Protein AF-0000000073202886 (afdb_homodimer)

Radius of gyration: 14.82 Å; Cα contacts (8 Å, |Δi|>4): 95; chains: 2; bounding box: 26×42×38 Å

Sequence (122 aa):
NKLYLLKDFVKLKYKKGTPITDHSSEFQGCFDQLSGVGLKFDEDVLGLFLLNSLPDSWEKFNKLYLLKDFVKLKYKKGTPITDHSSEFQGCFDQLSGVGLKFDEDVLGLFLLNSLPDSWEKF

Secondary structure (DSSP, 8-state):
-HHHHHHHHHH----TTS-HHHHHHHHHHHHHHHHHTT--B-HHHHHHHHHHTS-GGGTT-/-HHHHHHHHHH----TTS-HHHHHHHHHHHHHHHHHTT--B-HHHHHHHHHHTS-GGGTT-

Organism: Cajanus cajan (NCBI:txid3821)

InterPro domains:
  IPR061502 Copia/RE1/RE2-like, N-terminal domain [PF14223] (1-61)

Structure (mmCIF, N/CA/C/O backbone):
data_AF-0000000073202886-model_v1
#
loop_
_entity.id
_entity.type
_entity.pdbx_description
1 polymer 'Retrovirus-related Pol polyprotein from transposon TNT 1-94'
#
loop_
_atom_site.group_PDB
_atom_site.id
_atom_site.type_symbol
_atom_site.label_atom_id
_atom_site.label_alt_id
_atom_site.label_comp_id
_atom_site.label_asym_id
_atom_site.label_entity_id
_atom_site.label_seq_id
_atom_site.pdbx_PDB_ins_code
_atom_site.Cartn_x
_atom_site.Cartn_y
_atom_site.Cartn_z
_atom_site.occupancy
_atom_site.B_iso_or_equiv
_atom_site.auth_seq_id
_atom_site.auth_comp_id
_atom_site.auth_asym_id
_atom_site.auth_atom_id
_atom_site.pdbx_PDB_model_num
ATOM 1 N N . ASN A 1 1 ? -0.881 14.125 -9.062 1 88.75 1 ASN A N 1
ATOM 2 C CA . ASN A 1 1 ? -0.9 14.094 -7.602 1 88.75 1 ASN A CA 1
ATOM 3 C C . ASN A 1 1 ? -0.484 12.727 -7.066 1 88.75 1 ASN A C 1
ATOM 5 O O . ASN A 1 1 ? -1.143 11.719 -7.34 1 88.75 1 ASN A O 1
ATOM 9 N N . LYS A 1 2 ? 0.681 12.617 -6.289 1 94.56 2 LYS A N 1
ATOM 10 C CA . LYS A 1 2 ? 1.326 11.383 -5.852 1 94.56 2 LYS A CA 1
ATOM 11 C C . LYS A 1 2 ? 0.409 10.578 -4.938 1 94.56 2 LYS A C 1
ATOM 13 O O . LYS A 1 2 ? 0.321 9.359 -5.055 1 94.56 2 LYS A O 1
ATOM 18 N N . LEU A 1 3 ? -0.284 11.281 -4.09 1 95.38 3 LEU A N 1
ATOM 19 C CA . LEU A 1 3 ? -1.149 10.594 -3.141 1 95.38 3 LEU A CA 1
ATOM 20 C C . LEU A 1 3 ? -2.311 9.914 -3.859 1 95.38 3 LEU A C 1
ATOM 22 O O . LEU A 1 3 ? -2.674 8.781 -3.527 1 95.38 3 LEU A O 1
ATOM 26 N N . TYR A 1 4 ? -2.91 10.594 -4.812 1 94.88 4 TYR A N 1
ATOM 27 C CA . TYR A 1 4 ? -4.008 10.016 -5.582 1 94.88 4 TYR A CA 1
ATOM 28 C C . TYR A 1 4 ? -3.551 8.781 -6.348 1 94.88 4 TYR A C 1
ATOM 30 O O . TYR A 1 4 ? -4.25 7.766 -6.379 1 94.88 4 TYR A O 1
ATOM 38 N N . LEU A 1 5 ? -2.406 8.828 -6.906 1 96.75 5 LEU A N 1
ATOM 39 C CA . LEU A 1 5 ? -1.867 7.699 -7.656 1 96.75 5 LEU A CA 1
ATOM 40 C C . LEU A 1 5 ? -1.604 6.512 -6.734 1 96.75 5 LEU A C 1
ATOM 42 O O . LEU A 1 5 ? -1.87 5.367 -7.098 1 96.75 5 LEU A O 1
ATOM 46 N N . LEU A 1 6 ? -1.034 6.77 -5.531 1 97.31 6 LEU A N 1
ATOM 47 C CA . LEU A 1 6 ? -0.803 5.695 -4.57 1 97.31 6 LEU A CA 1
ATOM 48 C C . LEU A 1 6 ? -2.119 5.047 -4.152 1 97.31 6 LEU A C 1
ATOM 50 O O . LEU A 1 6 ? -2.219 3.818 -4.086 1 97.31 6 LEU A O 1
ATOM 54 N N . LYS A 1 7 ? -3.129 5.867 -3.93 1 96.12 7 LYS A N 1
ATOM 55 C CA . LYS A 1 7 ? -4.441 5.348 -3.561 1 96.12 7 LYS A CA 1
ATOM 56 C C . LYS A 1 7 ? -5 4.441 -4.652 1 96.12 7 LYS A C 1
ATOM 58 O O . LYS A 1 7 ? -5.52 3.359 -4.363 1 96.12 7 LYS A O 1
ATOM 63 N N . ASP A 1 8 ? -4.918 4.883 -5.871 1 95.69 8 ASP A N 1
ATOM 64 C CA . ASP A 1 8 ? -5.387 4.094 -7.004 1 95.69 8 ASP A CA 1
ATOM 65 C C . ASP A 1 8 ? -4.633 2.77 -7.102 1 95.69 8 ASP A C 1
ATOM 67 O O . ASP A 1 8 ? -5.227 1.725 -7.367 1 95.69 8 ASP A O 1
ATOM 71 N N . PHE A 1 9 ? -3.336 2.822 -6.887 1 97.75 9 PHE A N 1
ATOM 72 C CA . PHE A 1 9 ? -2.461 1.658 -6.965 1 97.75 9 PHE A CA 1
ATOM 73 C C . PHE A 1 9 ? -2.842 0.623 -5.914 1 97.75 9 PHE A C 1
ATOM 75 O O . PHE A 1 9 ? -2.973 -0.564 -6.223 1 97.75 9 PHE A O 1
ATOM 82 N N . VAL A 1 10 ? -3.1 1.059 -4.723 1 97.5 10 VAL A N 1
ATOM 83 C CA . VAL A 1 10 ? -3.371 0.15 -3.615 1 97.5 10 VAL A CA 1
ATOM 84 C C . VAL A 1 10 ? -4.781 -0.422 -3.746 1 97.5 10 VAL A C 1
ATOM 86 O O . VAL A 1 10 ? -5.043 -1.548 -3.316 1 97.5 10 VAL A O 1
ATOM 89 N N . LYS A 1 11 ? -5.652 0.301 -4.387 1 96.94 11 LYS A N 1
ATOM 90 C CA . LYS A 1 11 ? -7.047 -0.105 -4.512 1 96.94 11 LYS A CA 1
ATOM 91 C C . LYS A 1 11 ? -7.23 -1.1 -5.656 1 96.94 11 LYS A C 1
ATOM 93 O O . LYS A 1 11 ? -8.281 -1.726 -5.781 1 96.94 11 LYS A O 1
ATOM 98 N N . LEU A 1 12 ? -6.293 -1.159 -6.488 1 98 12 LEU A N 1
ATOM 99 C CA . LEU A 1 12 ? -6.402 -2.055 -7.633 1 98 12 LEU A CA 1
ATOM 100 C C . LEU A 1 12 ? -6.625 -3.492 -7.18 1 98 12 LEU A C 1
ATOM 102 O O . LEU A 1 12 ? -5.875 -4.012 -6.352 1 98 12 LEU A O 1
ATOM 106 N N . LYS A 1 13 ? -7.648 -4.098 -7.773 1 97.88 13 LYS A N 1
ATOM 107 C CA . LYS A 1 13 ? -7.953 -5.504 -7.512 1 97.88 13 LYS A CA 1
ATOM 108 C C . LYS A 1 13 ? -8.258 -6.25 -8.805 1 97.88 13 LYS A C 1
ATOM 110 O O . LYS A 1 13 ? -8.812 -5.676 -9.742 1 97.88 13 LYS A O 1
ATOM 115 N N . TYR A 1 14 ? -7.93 -7.453 -8.703 1 97.94 14 TYR A N 1
ATOM 116 C CA . TYR A 1 14 ? -8.258 -8.344 -9.812 1 97.94 14 TYR A CA 1
ATOM 117 C C . TYR A 1 14 ? -9.758 -8.367 -10.07 1 97.94 14 TYR A C 1
ATOM 119 O O . TYR A 1 14 ? -10.555 -8.414 -9.133 1 97.94 14 TYR A O 1
ATOM 127 N N . LYS A 1 15 ? -10.141 -8.289 -11.359 1 97.19 15 LYS A N 1
ATOM 128 C CA . LYS A 1 15 ? -11.523 -8.453 -11.789 1 97.19 15 LYS A CA 1
ATOM 129 C C . LYS A 1 15 ? -11.812 -9.891 -12.195 1 97.19 15 LYS A C 1
ATOM 131 O O . LYS A 1 15 ? -11.305 -10.367 -13.219 1 97.19 15 LYS A O 1
ATOM 136 N N . LYS A 1 16 ? -12.633 -10.531 -11.406 1 94.69 16 LYS A N 1
ATOM 137 C CA . LYS A 1 16 ? -12.938 -11.938 -11.656 1 94.69 16 LYS A CA 1
ATOM 138 C C . LYS A 1 16 ? -13.398 -12.156 -13.094 1 94.69 16 LYS A C 1
ATOM 140 O O . LYS A 1 16 ? -14.211 -11.375 -13.617 1 94.69 16 LYS A O 1
ATOM 145 N N . GLY A 1 17 ? -12.867 -13.203 -13.719 1 94.88 17 GLY A N 1
ATOM 146 C CA . GLY A 1 17 ? -13.289 -13.555 -15.07 1 94.88 17 GLY A CA 1
ATOM 147 C C . GLY A 1 17 ? -12.422 -12.938 -16.141 1 94.88 17 GLY A C 1
ATOM 148 O O . GLY A 1 17 ? -12.594 -13.242 -17.328 1 94.88 17 GLY A O 1
ATOM 149 N N . THR A 1 18 ? -11.594 -11.992 -15.875 1 96.5 18 THR A N 1
ATOM 150 C CA . THR A 1 18 ? -10.672 -11.414 -16.844 1 96.5 18 THR A CA 1
ATOM 151 C C . THR A 1 18 ? -9.344 -12.164 -16.844 1 96.5 18 THR A C 1
ATOM 153 O O . THR A 1 18 ? -9.008 -12.852 -15.883 1 96.5 18 THR A O 1
ATOM 156 N N . PRO A 1 19 ? -8.688 -12.164 -18 1 96.56 19 PRO A N 1
ATOM 157 C CA . PRO A 1 19 ? -7.359 -12.781 -18 1 96.56 19 PRO A CA 1
ATOM 158 C C . PRO A 1 19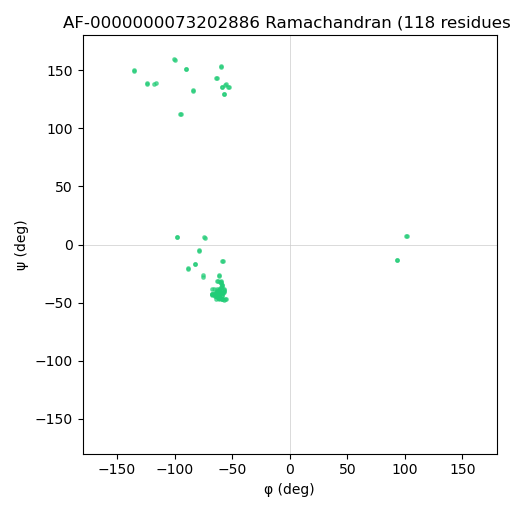 ? -6.422 -12.172 -16.969 1 96.56 19 PRO A C 1
ATOM 160 O O . PRO A 1 19 ? -6.387 -10.953 -16.797 1 96.56 19 PRO A O 1
ATOM 163 N N . ILE A 1 20 ? -5.691 -13.031 -16.297 1 94.88 20 ILE A N 1
ATOM 164 C CA . ILE A 1 20 ? -4.734 -12.578 -15.297 1 94.88 20 ILE A CA 1
ATOM 165 C C . ILE A 1 20 ? -3.715 -11.641 -15.938 1 94.88 20 ILE A C 1
ATOM 167 O O . ILE A 1 20 ? -3.227 -10.711 -15.289 1 94.88 20 ILE A O 1
ATOM 171 N N . THR A 1 21 ? -3.316 -11.859 -17.203 1 96.44 21 THR A N 1
ATOM 172 C CA . THR A 1 21 ? -2.377 -11.008 -17.938 1 96.44 21 THR A CA 1
ATOM 173 C C . THR A 1 21 ? -2.91 -9.586 -18.031 1 96.44 21 THR A C 1
ATOM 175 O O . THR A 1 21 ? -2.137 -8.625 -18 1 96.44 21 THR A O 1
ATOM 178 N N . ASP A 1 22 ? -4.23 -9.414 -18.188 1 97.69 22 ASP A N 1
ATOM 179 C CA . ASP A 1 22 ? -4.836 -8.086 -18.203 1 97.69 22 ASP A CA 1
ATOM 180 C C . ASP A 1 22 ? -4.621 -7.375 -16.875 1 97.69 22 ASP A C 1
ATOM 182 O O . ASP A 1 22 ? -4.285 -6.188 -16.844 1 97.69 22 ASP A O 1
ATOM 186 N N . HIS A 1 23 ? -4.816 -8.133 -15.805 1 97.69 23 HIS A N 1
ATOM 187 C CA . HIS A 1 23 ? -4.598 -7.559 -14.484 1 97.69 23 HIS A CA 1
ATOM 188 C C . HIS A 1 23 ? -3.141 -7.156 -14.289 1 97.69 23 HIS A C 1
ATOM 190 O O . HIS A 1 23 ? -2.854 -6.059 -13.812 1 97.69 23 HIS A O 1
ATOM 196 N N . SER A 1 24 ? -2.215 -8.047 -14.68 1 97.12 24 SER A N 1
ATOM 197 C CA . SER A 1 24 ? -0.793 -7.742 -14.547 1 97.12 24 SER A CA 1
ATOM 198 C C . SER A 1 24 ? -0.424 -6.484 -15.32 1 97.12 24 SER A C 1
ATOM 200 O O . SER A 1 24 ? 0.361 -5.66 -14.844 1 97.12 24 SER A O 1
ATOM 202 N N . SER A 1 25 ? -0.981 -6.359 -16.516 1 98 25 SER A N 1
ATOM 203 C CA . SER A 1 25 ? -0.718 -5.18 -17.328 1 98 25 SER A CA 1
ATOM 204 C C . SER A 1 25 ? -1.263 -3.918 -16.672 1 98 25 SER A C 1
ATOM 206 O O . SER A 1 25 ? -0.604 -2.877 -16.672 1 98 25 SER A O 1
ATOM 208 N N . GLU A 1 26 ? -2.457 -4 -16.172 1 98.38 26 GLU A N 1
ATOM 209 C CA . GLU A 1 26 ? -3.033 -2.859 -15.461 1 98.38 26 GLU A CA 1
ATOM 210 C C . GLU A 1 26 ? -2.195 -2.484 -14.242 1 98.38 26 GLU A C 1
ATOM 212 O O . GLU A 1 26 ? -1.937 -1.304 -14 1 98.38 26 GLU A O 1
ATOM 217 N N . PHE A 1 27 ? -1.818 -3.508 -13.484 1 98.38 27 PHE A N 1
ATOM 218 C CA . PHE A 1 27 ? -0.952 -3.299 -12.328 1 98.38 27 PHE A CA 1
ATOM 219 C C . PHE A 1 27 ? 0.337 -2.598 -12.742 1 98.38 27 PHE A C 1
ATOM 221 O O . PHE A 1 27 ? 0.733 -1.605 -12.125 1 98.38 27 PHE A O 1
ATOM 228 N N . GLN A 1 28 ? 0.957 -3.059 -13.797 1 97.62 28 GLN A N 1
ATOM 229 C CA . GLN A 1 28 ? 2.197 -2.465 -14.289 1 97.62 28 GLN A CA 1
ATOM 230 C C . GLN A 1 28 ? 1.982 -1.018 -14.719 1 97.62 28 GLN A C 1
ATOM 232 O O . GLN A 1 28 ? 2.838 -0.162 -14.484 1 97.62 28 GLN A O 1
ATOM 237 N N . GLY A 1 29 ? 0.884 -0.793 -15.367 1 97.88 29 GLY A N 1
ATOM 238 C CA . GLY A 1 29 ? 0.555 0.573 -15.742 1 97.88 29 GLY A CA 1
ATOM 239 C C . GLY A 1 29 ? 0.453 1.51 -14.555 1 97.88 29 GLY A C 1
ATOM 240 O O . GLY A 1 29 ? 0.984 2.621 -14.594 1 97.88 29 GLY A O 1
ATOM 241 N N . CYS A 1 30 ? -0.248 1.077 -13.547 1 97.75 30 CYS A N 1
ATOM 242 C CA . CYS A 1 30 ? -0.359 1.869 -12.328 1 97.75 30 CYS A CA 1
ATOM 243 C C . CYS A 1 30 ? 1.013 2.125 -11.719 1 97.75 30 CYS A C 1
ATOM 245 O O . CYS A 1 30 ? 1.32 3.25 -11.32 1 97.75 30 CYS A O 1
ATOM 247 N N . PHE A 1 31 ? 1.804 1.08 -11.703 1 97.06 31 PHE A N 1
ATOM 248 C CA . PHE A 1 31 ? 3.15 1.209 -11.156 1 97.06 31 PHE A CA 1
ATOM 249 C C . PHE A 1 31 ? 3.973 2.193 -11.984 1 97.06 31 PHE A C 1
ATOM 251 O O . PHE A 1 31 ? 4.723 3 -11.422 1 97.06 31 PHE A O 1
ATOM 258 N N . ASP A 1 32 ? 3.92 2.119 -13.305 1 97.38 32 ASP A N 1
ATOM 259 C CA . ASP A 1 32 ? 4.66 3.018 -14.18 1 97.38 32 ASP A CA 1
ATOM 260 C C . ASP A 1 32 ? 4.301 4.477 -13.906 1 97.38 32 ASP A C 1
ATOM 262 O O . ASP A 1 32 ? 5.164 5.355 -13.969 1 97.38 32 ASP A O 1
ATOM 266 N N . GLN A 1 33 ? 3.064 4.703 -13.648 1 97.5 33 GLN A N 1
ATOM 267 C CA . GLN A 1 33 ? 2.633 6.055 -13.312 1 97.5 33 GLN A CA 1
ATOM 268 C C . GLN A 1 33 ? 3.295 6.535 -12.023 1 97.5 33 GLN A C 1
ATOM 270 O O . GLN A 1 33 ? 3.789 7.66 -11.953 1 97.5 33 GLN A O 1
ATOM 275 N N . LEU A 1 34 ? 3.346 5.699 -11.008 1 97.56 34 LEU A N 1
ATOM 276 C CA . LEU A 1 34 ? 3.994 6.031 -9.742 1 97.56 34 LEU A CA 1
ATOM 277 C C . LEU A 1 34 ? 5.484 6.289 -9.945 1 97.56 34 LEU A C 1
ATOM 279 O O . LEU A 1 34 ? 6.027 7.258 -9.414 1 97.56 34 LEU A O 1
ATOM 283 N N . SER A 1 35 ? 6.117 5.402 -10.695 1 97.12 35 SER A N 1
ATOM 284 C CA . SER A 1 35 ? 7.539 5.543 -10.984 1 97.12 35 SER A CA 1
ATOM 285 C C . SER A 1 35 ? 7.82 6.84 -11.742 1 97.12 35 SER A C 1
ATOM 287 O O . SER A 1 35 ? 8.836 7.5 -11.5 1 97.12 35 SER A O 1
ATOM 289 N N . GLY A 1 36 ?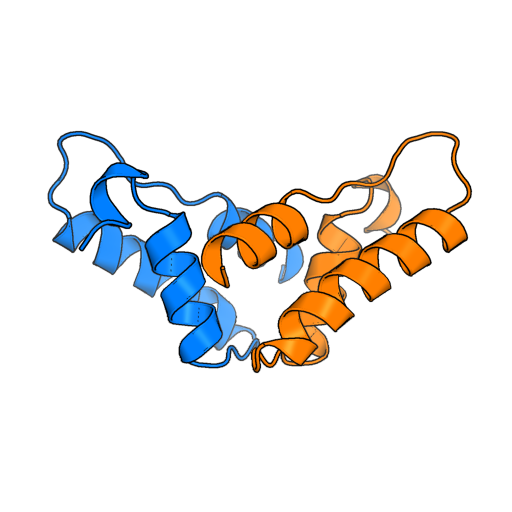 6.922 7.133 -12.617 1 97.44 36 GLY A N 1
ATOM 290 C CA . GLY A 1 36 ? 7.062 8.336 -13.43 1 97.44 36 GLY A CA 1
ATOM 291 C C . GLY A 1 36 ? 7.086 9.609 -12.602 1 97.44 36 GLY A C 1
ATOM 292 O O . GLY A 1 36 ? 7.695 10.602 -13.008 1 97.44 36 GLY A O 1
ATOM 293 N N . VAL A 1 37 ? 6.461 9.586 -11.422 1 97.12 37 VAL A N 1
ATOM 294 C CA . VAL A 1 37 ? 6.434 10.766 -10.562 1 97.12 37 VAL A CA 1
ATOM 295 C C . VAL A 1 37 ? 7.52 10.648 -9.492 1 97.12 37 VAL A C 1
ATOM 297 O O . VAL A 1 37 ? 7.52 11.398 -8.516 1 97.12 37 VAL A O 1
ATOM 300 N N . GLY A 1 38 ? 8.336 9.633 -9.594 1 97.12 38 GLY A N 1
ATOM 301 C CA . GLY A 1 38 ? 9.555 9.578 -8.797 1 97.12 38 GLY A CA 1
ATOM 302 C C . GLY A 1 38 ? 9.438 8.656 -7.598 1 97.12 38 GLY A C 1
ATOM 303 O O . GLY A 1 38 ? 10.328 8.625 -6.742 1 97.12 38 GLY A O 1
ATOM 304 N N . LEU A 1 39 ? 8.383 7.934 -7.492 1 97.12 39 LEU A N 1
ATOM 305 C CA . LEU A 1 39 ? 8.234 6.98 -6.398 1 97.12 39 LEU A CA 1
ATOM 306 C C . LEU A 1 39 ? 8.922 5.66 -6.73 1 97.12 39 LEU A C 1
ATOM 308 O O . LEU A 1 39 ? 8.781 5.152 -7.848 1 97.12 39 LEU A O 1
ATOM 312 N N . LYS A 1 40 ? 9.641 5.223 -5.797 1 95.88 40 LYS A N 1
ATOM 313 C CA . LYS A 1 40 ? 10.398 3.99 -5.984 1 95.88 40 LYS A CA 1
ATOM 314 C C . LYS A 1 40 ? 9.945 2.912 -5.004 1 95.88 40 LYS A C 1
ATOM 316 O O . LYS A 1 40 ? 9.711 3.193 -3.826 1 95.88 40 LYS A O 1
ATOM 321 N N . PHE A 1 41 ? 9.844 1.716 -5.516 1 96.38 41 PHE A N 1
ATOM 322 C CA . PHE A 1 41 ? 9.461 0.566 -4.703 1 96.38 41 PHE A CA 1
ATOM 323 C C . PHE A 1 41 ? 10.516 -0.53 -4.789 1 96.38 41 PHE A C 1
ATOM 325 O O . PHE A 1 41 ? 11.062 -0.788 -5.863 1 96.38 41 PHE A O 1
ATOM 332 N N . ASP A 1 42 ? 10.734 -1.073 -3.635 1 96 42 ASP A N 1
ATOM 333 C CA . ASP A 1 42 ? 11.508 -2.311 -3.619 1 96 42 ASP A CA 1
ATOM 334 C C . ASP A 1 42 ? 10.766 -3.432 -4.344 1 96 42 ASP A C 1
ATOM 336 O O . ASP A 1 42 ? 9.555 -3.584 -4.184 1 96 42 ASP A O 1
ATOM 340 N N . GLU A 1 43 ? 11.547 -4.277 -5.047 1 94.94 43 GLU A N 1
ATOM 341 C CA . GLU A 1 43 ? 10.938 -5.332 -5.852 1 94.94 43 GLU A CA 1
ATOM 342 C C . GLU A 1 43 ? 10.148 -6.301 -4.98 1 94.94 43 GLU A C 1
ATOM 344 O O . GLU A 1 43 ? 9.102 -6.812 -5.398 1 94.94 43 GLU A O 1
ATOM 349 N N . ASP A 1 44 ? 10.641 -6.648 -3.84 1 95.94 44 ASP A N 1
ATOM 350 C CA . ASP A 1 44 ? 9.938 -7.551 -2.93 1 95.94 44 ASP A CA 1
ATOM 351 C C . ASP A 1 44 ? 8.602 -6.961 -2.492 1 95.94 44 ASP A C 1
ATOM 353 O O . ASP A 1 44 ? 7.59 -7.664 -2.449 1 95.94 44 ASP A O 1
ATOM 357 N N . VAL A 1 45 ? 8.59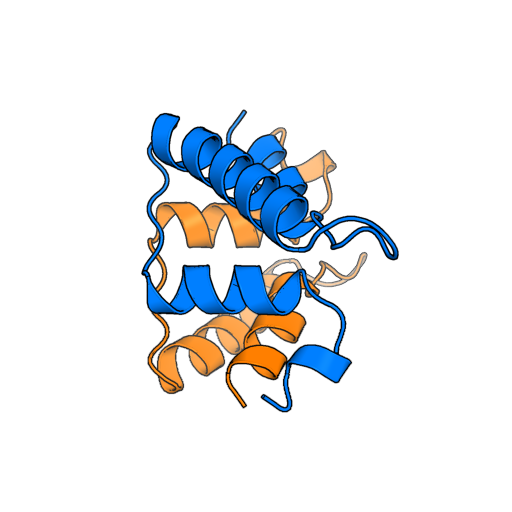4 -5.684 -2.209 1 96.94 45 VAL A N 1
ATOM 358 C CA . VAL A 1 45 ? 7.383 -4.988 -1.785 1 96.94 45 VAL A CA 1
ATOM 359 C C . VAL A 1 45 ? 6.387 -4.93 -2.943 1 96.94 45 VAL A C 1
ATOM 361 O O . VAL A 1 45 ? 5.199 -5.199 -2.762 1 96.94 45 VAL A O 1
ATOM 364 N N . LEU A 1 46 ? 6.91 -4.641 -4.125 1 97.19 46 LEU A N 1
ATOM 365 C CA . LEU A 1 46 ? 6.059 -4.574 -5.305 1 97.19 46 LEU A CA 1
ATOM 366 C C . LEU A 1 46 ? 5.398 -5.918 -5.578 1 97.19 46 LEU A C 1
ATOM 368 O O . LEU A 1 46 ? 4.207 -5.98 -5.891 1 97.19 46 LEU A O 1
ATOM 372 N N . GLY A 1 47 ? 6.141 -6.953 -5.512 1 96.06 47 GLY A N 1
ATOM 373 C CA . GLY A 1 47 ? 5.594 -8.289 -5.68 1 96.06 47 GLY A CA 1
ATOM 374 C C . GLY A 1 47 ? 4.477 -8.602 -4.699 1 96.06 47 GLY A C 1
ATOM 375 O O . GLY A 1 47 ? 3.484 -9.242 -5.062 1 96.06 47 GLY A O 1
ATOM 376 N N . LEU A 1 48 ? 4.613 -8.188 -3.482 1 96.56 48 LEU A N 1
ATOM 377 C CA . LEU A 1 48 ? 3.588 -8.422 -2.471 1 96.56 48 LEU A CA 1
ATOM 378 C C . LEU A 1 48 ? 2.32 -7.633 -2.795 1 96.56 48 LEU A C 1
ATOM 380 O O . LEU A 1 48 ? 1.21 -8.125 -2.584 1 96.56 48 LEU A O 1
ATOM 384 N N . PHE A 1 49 ? 2.52 -6.41 -3.307 1 97.75 49 PHE A N 1
ATOM 385 C CA . PHE A 1 49 ? 1.35 -5.637 -3.709 1 97.75 49 PHE A CA 1
ATOM 386 C C . PHE A 1 49 ? 0.611 -6.324 -4.848 1 97.75 49 PHE A C 1
ATOM 388 O O . PHE A 1 49 ? -0.622 -6.34 -4.879 1 97.75 49 PHE A O 1
ATOM 395 N N . LEU A 1 50 ? 1.385 -6.852 -5.785 1 97.25 50 LEU A N 1
ATOM 396 C CA . LEU A 1 50 ? 0.743 -7.59 -6.863 1 97.25 50 LEU A CA 1
ATOM 397 C C . LEU A 1 50 ? -0.062 -8.766 -6.316 1 97.25 50 LEU A C 1
ATOM 399 O O . LEU A 1 50 ? -1.229 -8.945 -6.672 1 97.25 50 LEU A O 1
ATOM 403 N N . LEU A 1 51 ? 0.542 -9.5 -5.449 1 95.69 51 LEU A N 1
ATOM 404 C CA . LEU A 1 51 ? -0.14 -10.633 -4.836 1 95.69 51 LEU A CA 1
ATOM 405 C C . LEU A 1 51 ? -1.369 -10.172 -4.059 1 95.69 51 LEU A C 1
ATOM 407 O O . LEU A 1 51 ? -2.408 -10.836 -4.082 1 95.69 51 LEU A O 1
ATOM 411 N N . ASN A 1 52 ? -1.269 -9.102 -3.393 1 96.38 52 ASN A N 1
ATOM 412 C CA . ASN A 1 52 ? -2.369 -8.539 -2.617 1 96.38 52 ASN A CA 1
ATOM 413 C C . ASN A 1 52 ? -3.549 -8.156 -3.508 1 96.38 52 ASN A C 1
ATOM 415 O O . ASN A 1 52 ? -4.695 -8.148 -3.059 1 96.38 52 ASN A O 1
ATOM 419 N N . SER A 1 53 ? -3.225 -7.781 -4.711 1 97.12 53 SER A N 1
ATOM 420 C CA . SER A 1 53 ? -4.273 -7.359 -5.633 1 97.12 53 SER A CA 1
ATOM 421 C C . SER A 1 53 ? -4.992 -8.562 -6.238 1 97.12 53 SER A C 1
ATOM 423 O O . SER A 1 53 ? -6.027 -8.406 -6.895 1 97.12 53 SER A O 1
ATOM 425 N N . LEU A 1 54 ? -4.562 -9.734 -5.973 1 96.25 54 LEU A N 1
ATOM 426 C CA . LEU A 1 54 ? -5.16 -10.961 -6.477 1 96.25 54 LEU A CA 1
ATOM 427 C C . LEU A 1 54 ? -6.035 -11.617 -5.418 1 96.25 54 LEU A C 1
ATOM 429 O O . LEU A 1 54 ? -5.871 -11.359 -4.223 1 96.25 54 LEU A O 1
ATOM 433 N N . PRO A 1 55 ? -6.988 -12.531 -5.871 1 93.44 55 PRO A N 1
ATOM 434 C CA . PRO A 1 55 ? -7.762 -13.289 -4.887 1 93.44 55 PRO A CA 1
ATOM 435 C C . PRO A 1 55 ? -6.883 -14.141 -3.977 1 93.44 55 PRO A C 1
ATOM 437 O O . PRO A 1 55 ? -5.812 -14.594 -4.391 1 93.44 55 PRO A O 1
ATOM 440 N N . ASP A 1 56 ? -7.391 -14.43 -2.729 1 88.81 56 ASP A N 1
ATOM 441 C CA . ASP A 1 56 ? -6.637 -15.164 -1.719 1 88.81 56 ASP A CA 1
ATOM 442 C C . ASP A 1 56 ? -6.262 -16.562 -2.225 1 88.81 56 ASP A C 1
ATOM 444 O O . ASP A 1 56 ? -5.258 -17.125 -1.794 1 88.81 56 ASP A O 1
ATOM 448 N N . SER A 1 57 ? -7.02 -17.156 -3.029 1 83.81 57 SER A N 1
ATOM 449 C CA . SER A 1 57 ? -6.766 -18.484 -3.562 1 83.81 57 SER A CA 1
ATOM 450 C C . SER A 1 57 ? -5.438 -18.531 -4.316 1 83.81 57 SER A C 1
ATOM 452 O O . SER A 1 57 ? -4.902 -19.609 -4.566 1 83.81 57 SER A O 1
ATOM 454 N N . TRP A 1 58 ? -4.906 -17.438 -4.617 1 78.25 58 TRP A N 1
ATOM 455 C CA . TRP A 1 58 ? -3.652 -17.359 -5.359 1 78.25 58 TRP A CA 1
ATOM 456 C C . TRP A 1 58 ? -2.457 -17.375 -4.414 1 78.25 58 TRP A C 1
ATOM 458 O O . TRP A 1 58 ? -1.315 -17.547 -4.848 1 78.25 58 TRP A O 1
ATOM 468 N N . GLU A 1 59 ? -2.697 -17.047 -3.162 1 72.31 59 GLU A N 1
ATOM 469 C CA . GLU A 1 59 ? -1.617 -17.031 -2.18 1 72.31 59 GLU A CA 1
ATOM 470 C C . GLU A 1 59 ? -0.965 -18.406 -2.043 1 72.31 59 GLU A C 1
ATOM 472 O O . GLU A 1 59 ? 0.18 -18.5 -1.6 1 72.31 59 GLU A O 1
ATOM 477 N N . LYS A 1 60 ? -1.729 -19.469 -2.203 1 65.81 60 LYS A N 1
ATOM 478 C CA . LYS A 1 60 ? -1.307 -20.844 -1.976 1 65.81 60 LYS A CA 1
ATOM 479 C C . LYS A 1 60 ? -0.405 -21.344 -3.104 1 65.81 60 LYS A C 1
ATOM 481 O O . LYS A 1 60 ? 0.113 -22.453 -3.049 1 65.81 60 LYS A O 1
ATOM 486 N N . PHE A 1 61 ? -0.1 -20.453 -3.918 1 51.56 61 PHE A N 1
ATOM 487 C CA . PHE A 1 61 ? 0.817 -21.031 -4.898 1 51.56 61 PHE A CA 1
ATOM 488 C C . PHE A 1 61 ? 2.264 -20.75 -4.508 1 51.56 61 PHE A C 1
ATOM 490 O O . PHE A 1 61 ? 2.566 -19.734 -3.889 1 51.56 61 PHE A O 1
ATOM 497 N N . ASN B 1 1 ? 3.992 -13.969 8.375 1 88.94 1 ASN B N 1
ATOM 498 C CA . ASN B 1 1 ? 3.582 -13.977 6.98 1 88.94 1 ASN B CA 1
ATOM 499 C C . ASN B 1 1 ? 3.596 -12.57 6.383 1 88.94 1 ASN B C 1
ATOM 501 O O . ASN B 1 1 ? 2.865 -11.695 6.84 1 88.94 1 ASN B O 1
ATOM 505 N N . LYS B 1 2 ? 4.484 -12.297 5.316 1 94.69 2 LYS B N 1
ATOM 506 C CA . LYS B 1 2 ? 4.766 -10.977 4.75 1 94.69 2 LYS B CA 1
ATOM 507 C C . LYS B 1 2 ? 3.516 -10.375 4.125 1 94.69 2 LYS B C 1
ATOM 509 O O . LYS B 1 2 ? 3.25 -9.18 4.285 1 94.69 2 LYS B O 1
ATOM 514 N N . LEU B 1 3 ? 2.752 -11.211 3.49 1 95.44 3 LEU B N 1
ATOM 515 C CA . LEU B 1 3 ? 1.562 -10.711 2.816 1 95.44 3 LEU B CA 1
ATOM 516 C C . LEU B 1 3 ? 0.529 -10.219 3.826 1 95.44 3 LEU B C 1
ATOM 518 O O . LEU B 1 3 ? -0.103 -9.18 3.623 1 95.44 3 LEU B O 1
ATOM 522 N N . TYR B 1 4 ? 0.323 -10.977 4.887 1 95 4 TYR B N 1
ATOM 523 C CA . TYR B 1 4 ? -0.617 -10.578 5.93 1 95 4 TYR B CA 1
ATOM 524 C C . TYR B 1 4 ? -0.195 -9.266 6.574 1 95 4 TYR B C 1
ATOM 526 O O . TYR B 1 4 ? -1.028 -8.383 6.805 1 95 4 TYR B O 1
ATOM 534 N N . LEU B 1 5 ? 1.051 -9.094 6.812 1 96.75 5 LEU B N 1
ATOM 535 C CA . LEU B 1 5 ? 1.563 -7.871 7.418 1 96.75 5 LEU B CA 1
ATOM 536 C C . LEU B 1 5 ? 1.365 -6.68 6.484 1 96.75 5 LEU B C 1
ATOM 538 O O . LEU B 1 5 ? 1.01 -5.586 6.934 1 96.75 5 LEU B O 1
ATOM 542 N N . LEU B 1 6 ? 1.643 -6.863 5.164 1 97.31 6 LEU B N 1
ATOM 543 C CA . LEU B 1 6 ? 1.422 -5.789 4.203 1 97.31 6 LEU B CA 1
ATOM 544 C C . LEU B 1 6 ? -0.051 -5.395 4.156 1 97.31 6 LEU B C 1
ATOM 546 O O . LEU B 1 6 ? -0.378 -4.203 4.145 1 97.31 6 LEU B O 1
ATOM 550 N N . LYS B 1 7 ? -0.92 -6.387 4.188 1 96.19 7 LYS B N 1
ATOM 551 C CA . LYS B 1 7 ? -2.355 -6.113 4.188 1 96.19 7 LYS B CA 1
ATOM 552 C C . LYS B 1 7 ? -2.758 -5.289 5.406 1 96.19 7 LYS B C 1
ATOM 554 O O . LYS B 1 7 ? -3.514 -4.32 5.285 1 96.19 7 LYS B O 1
ATOM 559 N N . ASP B 1 8 ? -2.285 -5.668 6.547 1 95.75 8 ASP B N 1
ATOM 560 C CA . ASP B 1 8 ? -2.576 -4.945 7.781 1 95.75 8 ASP B CA 1
ATOM 561 C C . ASP B 1 8 ? -2.062 -3.508 7.707 1 95.75 8 ASP B C 1
ATOM 563 O O . ASP B 1 8 ? -2.742 -2.578 8.148 1 95.75 8 ASP B O 1
ATOM 567 N N . PHE B 1 9 ? -0.877 -3.334 7.152 1 97.75 9 PHE B N 1
ATOM 568 C CA . PHE B 1 9 ? -0.232 -2.033 7.023 1 97.75 9 PHE B CA 1
ATOM 569 C C . PHE B 1 9 ? -1.051 -1.109 6.129 1 97.75 9 PHE B C 1
ATOM 571 O O . PHE B 1 9 ? -1.305 0.043 6.484 1 97.75 9 PHE B O 1
ATOM 578 N N . VAL B 1 10 ? -1.528 -1.616 5.047 1 97.44 10 VAL B N 1
ATOM 579 C CA . VAL B 1 10 ? -2.238 -0.806 4.062 1 97.44 10 VAL B CA 1
ATOM 580 C C . VAL B 1 10 ? -3.641 -0.481 4.57 1 97.44 10 VAL B C 1
ATOM 582 O O . VAL B 1 10 ? -4.191 0.574 4.254 1 97.44 10 VAL B O 1
ATOM 585 N N . LYS B 1 11 ? -4.176 -1.334 5.395 1 96.94 11 LYS B N 1
ATOM 586 C CA . LYS B 1 11 ? -5.543 -1.176 5.887 1 96.94 11 LYS B CA 1
ATOM 587 C C . LYS B 1 11 ? -5.594 -0.206 7.062 1 96.94 11 LYS B C 1
ATOM 589 O O . LYS B 1 11 ? -6.676 0.228 7.469 1 96.94 11 LYS B O 1
ATOM 594 N N . LEU B 1 12 ? -4.5 0.041 7.633 1 98 12 LEU B N 1
ATOM 595 C CA . LEU B 1 12 ? -4.469 0.927 8.789 1 98 12 LEU B CA 1
ATOM 596 C C . LEU B 1 12 ? -5.055 2.293 8.453 1 98 12 LEU B C 1
ATOM 598 O O . LEU B 1 12 ? -4.656 2.916 7.461 1 98 12 LEU B O 1
ATOM 602 N N . LYS B 1 13 ? -5.977 2.719 9.297 1 97.81 13 LYS B N 1
ATOM 603 C CA . LYS B 1 13 ? -6.586 4.039 9.156 1 97.81 13 LYS B CA 1
ATOM 604 C C . LYS B 1 13 ? -6.676 4.746 10.508 1 97.81 13 LYS B C 1
ATOM 606 O O . LYS B 1 13 ? -6.863 4.105 11.539 1 97.81 13 LYS B O 1
ATOM 611 N N . TYR B 1 14 ? -6.59 5.988 10.359 1 97.94 14 TYR B N 1
ATOM 612 C CA . TYR B 1 14 ? -6.766 6.828 11.539 1 97.94 14 TYR B CA 1
ATOM 613 C C . TYR B 1 14 ? -8.133 6.594 12.172 1 97.94 14 TYR B C 1
ATOM 615 O O . TYR B 1 14 ? -9.141 6.48 11.469 1 97.94 14 TYR B O 1
ATOM 623 N N . LYS B 1 15 ? -8.156 6.48 13.516 1 97.19 15 LYS B N 1
ATOM 624 C CA . LYS B 1 15 ? -9.391 6.398 14.289 1 97.19 15 LYS B CA 1
ATOM 625 C C . LYS B 1 15 ? -9.812 7.773 14.805 1 97.19 15 LYS B C 1
ATOM 627 O O . LYS B 1 15 ? -9.156 8.344 15.68 1 97.19 15 LYS B O 1
ATOM 632 N N . LYS B 1 16 ? -10.906 8.258 14.273 1 94.56 16 LYS B N 1
ATOM 633 C CA . LYS B 1 16 ? -11.375 9.594 14.633 1 94.56 16 LYS B CA 1
ATOM 634 C C . LYS B 1 16 ? -11.5 9.742 16.156 1 94.56 16 LYS B C 1
ATOM 636 O O . LYS B 1 16 ? -12 8.844 16.828 1 94.56 16 LYS B O 1
ATOM 641 N N . GLY B 1 17 ? -11.016 10.867 16.656 1 94.88 17 GLY B N 1
ATOM 642 C CA . GLY B 1 17 ? -11.141 11.164 18.078 1 94.88 17 GLY B CA 1
ATOM 643 C C . GLY B 1 17 ? -9.93 10.727 18.875 1 94.88 17 GLY B C 1
ATOM 644 O O . GLY B 1 17 ? -9.836 11.008 20.078 1 94.88 17 GLY B O 1
ATOM 645 N N . THR B 1 18 ? -9.039 9.938 18.359 1 96.56 18 THR B N 1
ATOM 646 C CA . THR B 1 18 ? -7.812 9.547 19.047 1 96.56 18 THR B CA 1
ATOM 647 C C . THR B 1 18 ? -6.68 10.523 18.734 1 96.56 18 THR B C 1
ATOM 649 O O . THR B 1 18 ? -6.73 11.242 17.734 1 96.56 18 THR B O 1
ATOM 652 N N . PRO B 1 19 ? -5.762 10.664 19.688 1 96.56 19 PRO B N 1
ATOM 653 C CA . PRO B 1 19 ? -4.609 11.508 19.359 1 96.56 19 PRO B CA 1
ATOM 654 C C . PRO B 1 19 ? -3.879 11.062 18.094 1 96.56 19 PRO B C 1
ATOM 656 O O . PRO B 1 19 ? -3.678 9.859 17.891 1 96.56 19 PRO B O 1
ATOM 659 N N . ILE B 1 20 ? -3.512 12.008 17.297 1 94.75 20 ILE B N 1
ATOM 660 C CA . ILE B 1 20 ? -2.783 11.727 16.062 1 94.75 20 ILE B CA 1
ATOM 661 C C . ILE B 1 20 ? -1.482 11 16.391 1 94.75 20 ILE B C 1
ATOM 663 O O . ILE B 1 20 ? -1.021 10.156 15.609 1 94.75 20 ILE B O 1
ATOM 667 N N . THR B 1 21 ? -0.81 11.297 17.516 1 96.44 21 THR B N 1
ATOM 668 C CA . THR B 1 21 ? 0.421 10.641 17.953 1 96.44 21 THR B CA 1
ATOM 669 C C . THR B 1 21 ? 0.197 9.141 18.141 1 96.44 21 THR B C 1
ATOM 671 O O . THR B 1 21 ? 1.097 8.336 17.891 1 96.44 21 THR B O 1
ATOM 674 N N . ASP B 1 22 ? -0.989 8.75 18.625 1 97.69 22 ASP B N 1
ATOM 675 C CA . ASP B 1 22 ? -1.323 7.336 18.75 1 97.69 22 ASP B CA 1
ATOM 676 C C . ASP B 1 22 ? -1.334 6.648 17.391 1 97.69 22 ASP B C 1
ATOM 678 O O . ASP B 1 22 ? -0.815 5.539 17.234 1 97.69 22 ASP B O 1
ATOM 682 N N . HIS B 1 23 ? -1.92 7.34 16.438 1 97.69 23 HIS B N 1
ATOM 683 C CA . HIS B 1 23 ? -1.951 6.793 15.094 1 97.69 23 HIS B CA 1
ATOM 684 C C . HIS B 1 23 ? -0.544 6.652 14.516 1 97.69 23 HIS B C 1
ATOM 686 O O . HIS B 1 23 ? -0.201 5.613 13.953 1 97.69 23 HIS B O 1
ATOM 692 N N . SER B 1 24 ? 0.27 7.711 14.664 1 97.06 24 SER B N 1
ATOM 693 C CA . SER B 1 24 ? 1.64 7.664 14.164 1 97.06 24 SER B CA 1
ATOM 694 C C . SER B 1 24 ? 2.414 6.504 14.781 1 97.06 24 SER B C 1
ATOM 696 O O . SER B 1 24 ? 3.182 5.828 14.094 1 97.06 24 SER B O 1
ATOM 698 N N . SER B 1 25 ? 2.211 6.309 16.078 1 98 25 SER B N 1
ATOM 699 C CA . SER B 1 25 ? 2.881 5.211 16.766 1 98 25 SER B CA 1
ATOM 700 C C . SER B 1 25 ? 2.418 3.859 16.234 1 98 25 SER B C 1
ATOM 702 O O . SER B 1 25 ? 3.23 2.953 16.047 1 98 25 SER B O 1
ATOM 704 N N . GLU B 1 26 ? 1.139 3.705 16.047 1 98.38 26 GLU B N 1
ATOM 705 C CA . GLU B 1 26 ? 0.614 2.467 15.484 1 98.38 26 GLU B CA 1
ATOM 706 C C . GLU B 1 26 ? 1.162 2.225 14.086 1 98.38 26 GLU B C 1
ATOM 708 O O . GLU B 1 26 ? 1.557 1.104 13.75 1 98.38 26 GLU B O 1
ATOM 713 N N . PHE B 1 27 ? 1.138 3.281 13.281 1 98.38 27 PHE B N 1
ATOM 714 C CA . PHE B 1 27 ? 1.702 3.209 11.945 1 98.38 27 PHE B CA 1
ATOM 715 C C . PHE B 1 27 ? 3.156 2.754 11.992 1 98.38 27 PHE B C 1
ATOM 717 O O . PHE B 1 27 ? 3.549 1.835 11.266 1 98.38 27 PHE B O 1
ATOM 724 N N . GLN B 1 28 ? 3.932 3.344 12.867 1 97.62 28 GLN B N 1
ATOM 725 C CA . GLN B 1 28 ? 5.34 2.99 13 1 97.62 28 GLN B CA 1
ATOM 726 C C . GLN B 1 28 ? 5.5 1.536 13.438 1 97.62 28 GLN B C 1
ATOM 728 O O . GLN B 1 28 ? 6.406 0.84 12.977 1 97.62 28 GLN B O 1
ATOM 733 N N . GLY B 1 29 ? 4.68 1.14 14.352 1 97.88 29 GLY B N 1
ATOM 734 C CA . GLY B 1 29 ? 4.703 -0.254 14.758 1 97.88 29 GLY B CA 1
ATOM 735 C C . GLY B 1 29 ? 4.465 -1.221 13.617 1 97.88 29 GLY B C 1
ATOM 736 O O . GLY B 1 29 ? 5.172 -2.221 13.484 1 97.88 29 GLY B O 1
ATOM 737 N N . CYS B 1 30 ? 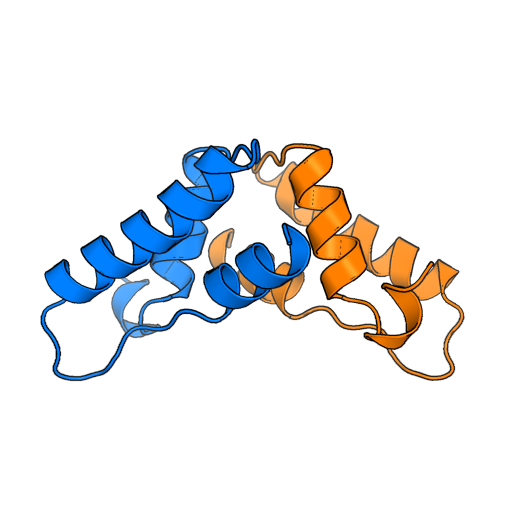3.451 -0.948 12.828 1 97.75 30 CYS B N 1
ATOM 738 C CA . CYS B 1 30 ? 3.172 -1.772 11.656 1 97.75 30 CYS B CA 1
ATOM 739 C C . CYS B 1 30 ? 4.363 -1.798 10.711 1 97.75 30 CYS B C 1
ATOM 741 O O . CYS B 1 30 ? 4.754 -2.861 10.227 1 97.75 30 CYS B O 1
ATOM 743 N N . PHE B 1 31 ? 4.91 -0.62 10.516 1 97.12 31 PHE B N 1
ATOM 744 C CA . PHE B 1 31 ? 6.07 -0.52 9.641 1 97.12 31 PHE B CA 1
ATOM 745 C C . PHE B 1 31 ? 7.242 -1.321 10.195 1 97.12 31 PHE B C 1
ATOM 747 O O . PHE B 1 31 ? 7.953 -1.995 9.445 1 97.12 31 PHE B O 1
ATOM 754 N N . ASP B 1 32 ? 7.535 -1.231 11.492 1 97.44 32 ASP B N 1
ATOM 755 C CA . ASP B 1 32 ? 8.625 -1.964 12.133 1 97.44 32 ASP B CA 1
ATOM 756 C C . ASP B 1 32 ? 8.469 -3.469 11.922 1 97.44 32 ASP B C 1
ATOM 758 O O . ASP B 1 32 ? 9.461 -4.176 11.734 1 97.44 32 ASP B O 1
ATOM 762 N N . GLN B 1 33 ? 7.27 -3.912 11.992 1 97.56 33 GLN B N 1
ATOM 763 C CA . GLN B 1 33 ? 7.012 -5.328 11.742 1 97.56 33 GLN B CA 1
ATOM 764 C C . GLN B 1 33 ? 7.391 -5.711 10.312 1 97.56 33 GLN B C 1
ATOM 766 O O . GLN B 1 33 ? 8.039 -6.738 10.094 1 97.56 33 GLN B O 1
ATOM 771 N N . LEU B 1 34 ? 7.023 -4.914 9.344 1 97.56 34 LEU B N 1
ATOM 772 C CA . LEU B 1 34 ? 7.367 -5.152 7.945 1 97.56 34 LEU B CA 1
ATOM 773 C C . LEU B 1 34 ? 8.883 -5.141 7.75 1 97.56 34 LEU B C 1
ATOM 775 O O . LEU B 1 34 ? 9.43 -6.012 7.07 1 97.56 34 LEU B O 1
ATOM 779 N N . SER B 1 35 ? 9.516 -4.125 8.328 1 97.12 35 SER B N 1
ATOM 780 C CA . SER 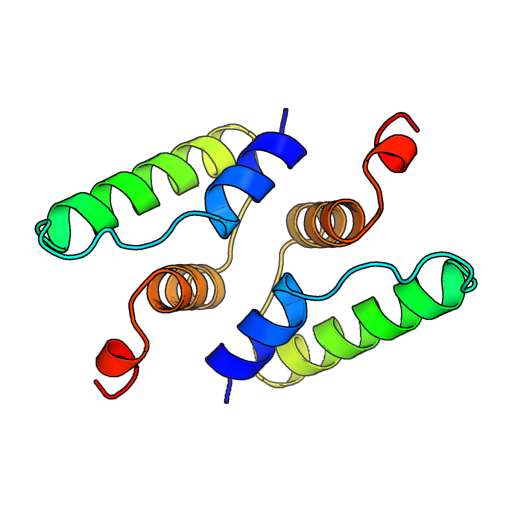B 1 35 ? 10.969 -4.008 8.234 1 97.12 35 SER B CA 1
ATOM 781 C C . SER B 1 35 ? 11.656 -5.219 8.859 1 97.12 35 SER B C 1
ATOM 783 O O . SER B 1 35 ? 12.672 -5.695 8.344 1 97.12 35 SER B O 1
ATOM 785 N N . GLY B 1 36 ? 11.094 -5.652 9.922 1 97.38 36 GLY B N 1
ATOM 786 C CA . GLY B 1 36 ? 11.656 -6.789 10.641 1 97.38 36 GLY B CA 1
ATOM 787 C C . GLY B 1 36 ? 11.6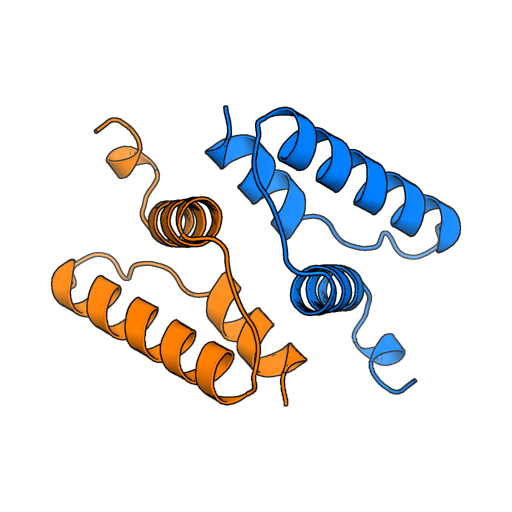88 -8.055 9.805 1 97.38 36 GLY B C 1
ATOM 788 O O . GLY B 1 36 ? 12.547 -8.914 10.008 1 97.38 36 GLY B O 1
ATOM 789 N N . VAL B 1 37 ? 10.781 -8.172 8.828 1 97.12 37 VAL B N 1
ATOM 790 C CA . VAL B 1 37 ? 10.742 -9.352 7.973 1 97.12 37 VAL B CA 1
ATOM 791 C C . VAL B 1 37 ? 11.469 -9.07 6.66 1 97.12 37 VAL B C 1
ATOM 793 O O . VAL B 1 37 ? 11.344 -9.828 5.699 1 97.12 37 VAL B O 1
ATOM 796 N N . GLY B 1 38 ? 12.094 -7.941 6.57 1 97.12 38 GLY B N 1
ATOM 797 C CA . GLY B 1 38 ? 13.031 -7.688 5.488 1 97.12 38 GLY B CA 1
ATOM 798 C C . GLY B 1 38 ? 12.445 -6.832 4.379 1 97.12 38 GLY B C 1
ATOM 799 O O . GLY B 1 38 ? 13.055 -6.668 3.322 1 97.12 38 GLY B O 1
ATOM 800 N N . LEU B 1 39 ? 11.281 -6.324 4.574 1 97.12 39 LEU B N 1
ATOM 801 C CA . LEU B 1 39 ? 10.688 -5.441 3.58 1 97.12 39 LEU B CA 1
ATOM 802 C C . LEU B 1 39 ? 11.188 -4.012 3.754 1 97.12 39 LEU B C 1
ATOM 804 O O . LEU B 1 39 ? 11.25 -3.5 4.875 1 97.12 39 LEU B O 1
ATOM 808 N N . LYS B 1 40 ? 11.57 -3.473 2.684 1 95.81 40 LYS B N 1
ATOM 809 C CA . LYS B 1 40 ? 12.125 -2.121 2.691 1 95.81 40 LYS B CA 1
ATOM 810 C C . LYS B 1 40 ? 11.242 -1.162 1.895 1 95.81 40 LYS B C 1
ATOM 812 O O . LYS B 1 40 ? 10.75 -1.51 0.82 1 95.81 40 LYS B O 1
ATOM 817 N N . PHE B 1 41 ? 11.078 0.016 2.436 1 96.31 41 PHE B N 1
ATOM 818 C CA . PHE B 1 41 ? 10.305 1.062 1.778 1 96.31 41 PHE B CA 1
ATOM 819 C C . PHE B 1 41 ? 11.133 2.328 1.611 1 96.31 41 PHE B C 1
ATOM 821 O O . PHE B 1 41 ? 11.891 2.703 2.51 1 96.31 41 PHE B O 1
ATOM 828 N N . ASP B 1 42 ? 10.961 2.875 0.461 1 95.88 42 ASP B N 1
ATOM 829 C CA . ASP B 1 42 ? 11.469 4.227 0.269 1 95.88 42 ASP B CA 1
ATOM 830 C C . ASP B 1 42 ? 10.758 5.219 1.188 1 95.88 42 ASP B C 1
ATOM 832 O O . ASP B 1 42 ? 9.539 5.148 1.36 1 95.88 42 ASP B O 1
ATOM 836 N N . GLU B 1 43 ? 11.523 6.199 1.68 1 94.94 43 GLU B N 1
ATOM 837 C CA . GLU B 1 43 ? 10.969 7.152 2.637 1 94.94 43 GLU B CA 1
ATOM 838 C C . GLU B 1 43 ? 9.82 7.941 2.023 1 94.94 43 GLU B C 1
ATOM 840 O O . GLU B 1 43 ? 8.844 8.266 2.711 1 94.94 43 GLU B O 1
ATOM 845 N N . ASP B 1 44 ? 9.938 8.336 0.797 1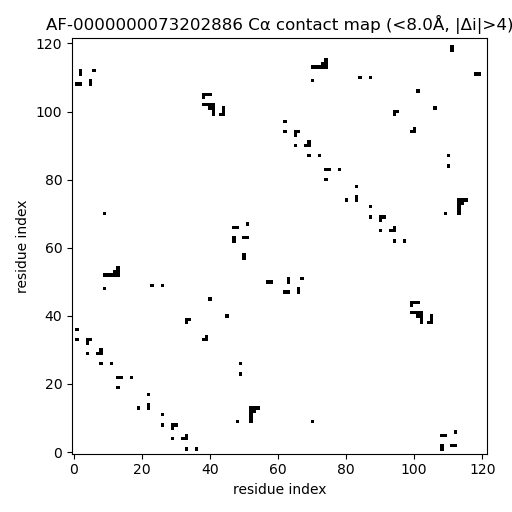 95.94 44 ASP B N 1
ATOM 846 C CA . ASP B 1 44 ? 8.875 9.078 0.123 1 95.94 44 ASP B CA 1
ATOM 847 C C . ASP B 1 44 ? 7.594 8.25 0.036 1 95.94 44 ASP B C 1
ATOM 849 O O . ASP B 1 44 ? 6.5 8.766 0.271 1 95.94 44 ASP B O 1
ATOM 853 N N . VAL B 1 45 ? 7.727 6.988 -0.261 1 96.88 45 VAL B N 1
ATOM 854 C CA . VAL B 1 45 ? 6.586 6.082 -0.368 1 96.88 45 VAL B CA 1
ATOM 855 C C . VAL B 1 45 ? 5.957 5.879 1.008 1 96.88 45 VAL B C 1
ATOM 857 O O . VAL B 1 45 ? 4.734 5.934 1.15 1 96.88 45 VAL B O 1
ATOM 860 N N . LEU B 1 46 ? 6.809 5.715 2.01 1 97.19 46 LEU B N 1
ATOM 861 C CA . LEU B 1 46 ? 6.32 5.527 3.371 1 97.19 46 LEU B CA 1
ATOM 862 C C . LEU B 1 46 ? 5.527 6.742 3.836 1 97.19 46 LEU B C 1
ATOM 864 O O . LEU B 1 46 ? 4.469 6.602 4.449 1 97.19 46 LEU B O 1
ATOM 868 N N . GLY B 1 47 ? 6.035 7.891 3.592 1 96.06 47 GLY B N 1
ATOM 869 C CA . GLY B 1 47 ? 5.324 9.117 3.926 1 96.06 47 GLY B CA 1
ATOM 870 C C . GLY B 1 47 ? 3.955 9.203 3.279 1 96.06 47 GLY B C 1
ATOM 871 O O . GLY B 1 47 ? 2.998 9.672 3.902 1 96.06 47 GLY B O 1
ATOM 872 N N . LEU B 1 48 ? 3.844 8.797 2.062 1 96.56 48 LEU B N 1
ATOM 873 C CA . LEU B 1 48 ? 2.566 8.812 1.358 1 96.56 48 LEU B CA 1
ATOM 874 C C . LEU B 1 48 ? 1.585 7.828 1.986 1 96.56 48 LEU B C 1
ATOM 876 O O . LEU B 1 48 ? 0.389 8.117 2.08 1 96.56 48 LEU B O 1
ATOM 880 N N . PHE B 1 49 ? 2.107 6.68 2.404 1 97.69 49 PHE B N 1
ATOM 881 C CA . PHE B 1 49 ? 1.237 5.727 3.08 1 97.69 49 PHE B CA 1
ATOM 882 C C . PHE B 1 49 ? 0.711 6.301 4.387 1 97.69 49 PHE B C 1
ATOM 884 O O . PHE B 1 49 ? -0.453 6.102 4.738 1 97.69 49 PHE B O 1
ATOM 891 N N . LEU B 1 50 ? 1.604 6.973 5.109 1 97.12 50 LEU B N 1
ATOM 892 C CA . LEU B 1 50 ? 1.146 7.617 6.336 1 97.12 50 LEU B CA 1
ATOM 893 C C . LEU B 1 50 ? 0.033 8.617 6.039 1 97.12 50 LEU B C 1
ATOM 895 O O . LEU B 1 50 ? -1.013 8.602 6.695 1 97.12 50 LEU B O 1
ATOM 899 N N . LEU B 1 51 ? 0.249 9.422 5.055 1 95.69 51 LEU B N 1
ATOM 900 C CA . LEU B 1 51 ? -0.758 10.398 4.66 1 95.69 51 LEU B CA 1
ATOM 901 C C . LEU B 1 51 ? -2.045 9.711 4.227 1 95.69 51 LEU B C 1
ATOM 903 O O . LEU B 1 51 ? -3.143 10.18 4.535 1 95.69 51 LEU B O 1
ATOM 907 N N . ASN B 1 52 ? -1.935 8.641 3.537 1 96.44 52 ASN B N 1
ATOM 908 C CA . ASN B 1 52 ? -3.084 7.875 3.064 1 96.44 52 ASN B CA 1
ATOM 909 C C . ASN B 1 52 ? -3.9 7.32 4.227 1 96.44 52 ASN B C 1
ATOM 911 O O . ASN B 1 52 ? -5.105 7.098 4.094 1 96.44 52 ASN B O 1
ATOM 915 N N . SER B 1 53 ? -3.219 7.043 5.285 1 97.12 53 SER B N 1
ATOM 916 C CA . SER B 1 53 ? -3.898 6.469 6.441 1 97.12 53 SER B CA 1
ATOM 917 C C . SER B 1 53 ? -4.633 7.539 7.242 1 97.12 53 SER B C 1
ATOM 919 O O . SER B 1 53 ? -5.41 7.227 8.141 1 97.12 53 SER B O 1
ATOM 921 N N . LEU B 1 54 ? -4.488 8.758 6.902 1 96.25 54 LEU B N 1
ATOM 922 C CA . LEU B 1 54 ? -5.137 9.883 7.574 1 96.25 54 LEU B CA 1
ATOM 923 C C . LEU B 1 54 ? -6.367 10.344 6.801 1 96.25 54 LEU B C 1
ATOM 925 O O . LEU B 1 54 ? -6.477 10.094 5.598 1 96.25 54 LEU B O 1
ATOM 929 N N . PRO B 1 55 ? -7.312 11.07 7.516 1 93.38 55 PRO B N 1
ATOM 930 C CA . PRO B 1 55 ? -8.445 11.656 6.789 1 93.38 55 PRO B CA 1
ATOM 931 C C . PRO B 1 55 ? -8 12.633 5.703 1 93.38 55 PRO B C 1
ATOM 933 O O . PRO B 1 55 ? -6.969 13.297 5.84 1 93.38 55 PRO B O 1
ATOM 936 N N . ASP B 1 56 ? -8.852 12.781 4.637 1 88.62 56 ASP B N 1
ATOM 937 C CA . ASP B 1 56 ? -8.531 13.625 3.488 1 88.62 56 ASP B CA 1
ATOM 938 C C . ASP B 1 56 ? -8.328 15.078 3.916 1 88.62 56 ASP B C 1
ATOM 940 O O . ASP B 1 56 ? -7.594 15.828 3.266 1 88.62 56 ASP B O 1
ATOM 944 N N . SER B 1 57 ? -8.984 15.531 4.871 1 83.69 57 SER B N 1
ATOM 945 C CA . SER B 1 57 ? -8.883 16.906 5.355 1 83.69 57 SER B CA 1
ATOM 946 C C . SER B 1 57 ? -7.453 17.234 5.77 1 83.69 57 SER B C 1
ATOM 948 O O . SER B 1 57 ? -7.098 18.406 5.902 1 83.69 57 SER B O 1
ATOM 950 N N . TRP B 1 58 ? -6.648 16.266 5.914 1 77.94 58 TRP B N 1
ATOM 951 C CA . TRP B 1 58 ? -5.266 16.453 6.336 1 77.94 58 TRP B CA 1
ATOM 952 C C . TRP B 1 58 ? -4.355 16.688 5.129 1 7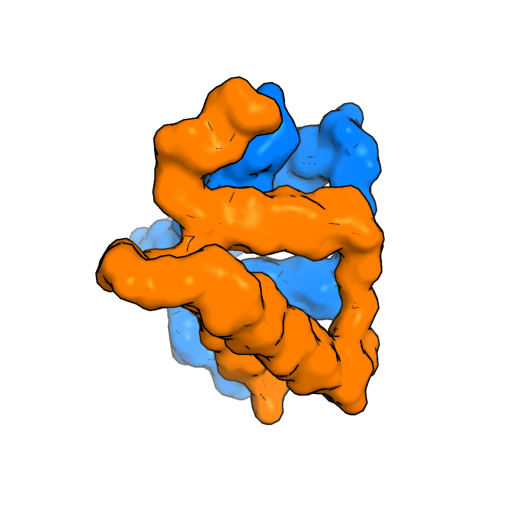7.94 58 TRP B C 1
ATOM 954 O O . TRP B 1 58 ? -3.205 17.094 5.285 1 77.94 58 TRP B O 1
ATOM 964 N N . GLU B 1 59 ? -4.812 16.266 3.967 1 71.81 59 GLU B N 1
ATOM 965 C CA . GLU B 1 59 ? -4.008 16.422 2.758 1 71.81 59 GLU B CA 1
ATOM 966 C C . GLU B 1 59 ? -3.697 17.891 2.482 1 71.81 59 GLU B C 1
ATOM 968 O O . GLU B 1 59 ? -2.734 18.203 1.78 1 71.81 59 GLU B O 1
ATOM 973 N N . LYS B 1 60 ? -4.598 18.797 2.83 1 65 60 LYS B N 1
ATOM 974 C CA . LYS B 1 60 ? -4.52 20.219 2.531 1 65 60 LYS B CA 1
ATOM 975 C C . LYS B 1 60 ? -3.475 20.906 3.402 1 65 60 LYS B C 1
ATOM 977 O O . LYS B 1 60 ? -3.207 22.094 3.234 1 65 60 LYS B O 1
ATOM 982 N N . PHE B 1 61 ? -2.807 20.094 4.125 1 51.28 61 PHE B N 1
ATOM 983 C CA . PHE B 1 61 ? -1.798 20.859 4.848 1 51.28 61 PHE B CA 1
ATOM 984 C C . PHE B 1 61 ? -0.468 20.844 4.105 1 51.28 61 PHE B C 1
ATOM 986 O O . PHE B 1 61 ? -0.137 19.859 3.438 1 51.28 61 PHE B O 1
#

pLDDT: mean 94.29, std 8.08, range [51.28, 98.38]

Foldseek 3Di:
DLVVLVVVLLPAADDPPDDVVVSVVVNVVSVVVNVVVPDDDDPVVSVVSSVVRYDPVVVVD/DLVVLVVVLLPAADDPPDDVVVSVVVNVVSVVVNVVVPDDDDPVVSVVSSVVRYDPVVVVD

Solvent-accessible surface area (backbone atoms only — not comparable to full-atom values): 7258 Å² total; per-residue (Å²): 112,70,60,62,50,51,52,53,50,71,63,45,60,61,60,89,92,54,61,66,67,58,46,53,50,51,52,49,49,47,48,49,54,43,43,72,74,67,48,61,73,38,67,72,50,48,52,44,52,54,55,66,22,40,64,72,83,59,67,81,104,109,72,61,61,51,51,50,54,51,71,65,46,60,60,61,87,92,54,61,67,68,58,45,53,50,50,51,50,50,46,48,50,54,41,41,72,73,68,47,59,74,39,68,71,51,50,52,44,51,55,55,65,25,40,64,74,85,60,67,81,102

Nearest PDB structures (foldseek):
  7nli-assembly1_B  TM=7.903E-01  e=4.288E-01  Saccharomyces cerevisiae
  7nlg-assembly2_C-2  TM=7.851E-01  e=4.909E-01  Saccharomyces cerevisiae
  8rb3-assembly1_A  TM=7.777E-01  e=2.031E+00  Mus musculus
  5sva-assembly1_V  TM=5.515E-01  e=3.994E+00  Saccharomyces cerevisiae
  7nli-assembly1_B  TM=7.888E-01  e=4.288E-01  Saccharomyces cerevisiae